Protein AF-A0A942MM37-F1 (afdb_monomer_lite)

Secondary structure (DSSP, 8-state):
--HHHHHHHHHHHHHHHHHHHHHHHHHHHHHHHHHHH---HHHHHHHHHHHHHHHHHHHHHHHHHHHHH-HHHHHHHHHHHHHHHHHHHTT---HHHHHHHIIIIIHHHHHHHHHHHHHHHHHHSTTT-HHHHHHHTT--

Foldseek 3Di:
DCVVVVVVLVVLVVLLVVLVVVLCVLVVVLVVCCVPVVDDNVLSCLLVVLQVVLLVVLLVVLLVVCVPVHLPVLQVVLVVLLVVLVVVLVVDSDSVVNSNSCNNSSSNSSSSSVSSSVVSCCVVVVPDPPPVVVVVVVVD

Radius of gyration: 16.65 Å; chains: 1; bounding box: 43×28×49 Å

Structure (mmCIF, N/CA/C/O backbone):
data_AF-A0A942MM37-F1
#
_entry.id   AF-A0A942MM37-F1
#
loop_
_atom_site.group_PDB
_atom_site.id
_atom_site.type_symbol
_atom_site.label_atom_id
_atom_site.label_alt_id
_atom_site.label_comp_id
_atom_site.label_asym_id
_atom_site.label_entity_id
_atom_site.label_seq_id
_atom_site.pdbx_PDB_ins_code
_atom_site.Cartn_x
_atom_site.Cartn_y
_atom_site.Cartn_z
_atom_site.occupancy
_atom_site.B_iso_or_equiv
_atom_site.auth_seq_id
_atom_site.auth_comp_id
_atom_site.auth_asym_id
_atom_site.auth_atom_id
_atom_site.pdbx_PDB_model_num
ATOM 1 N N . MET A 1 1 ? 11.747 17.830 -28.457 1.00 43.03 1 MET A N 1
ATOM 2 C CA . MET A 1 1 ? 10.577 17.281 -27.723 1.00 43.03 1 MET A CA 1
ATOM 3 C C . MET A 1 1 ? 10.957 16.608 -26.382 1.00 43.03 1 MET A C 1
ATOM 5 O O . MET A 1 1 ? 10.468 15.528 -26.085 1.00 43.03 1 MET A O 1
ATOM 9 N N . LYS A 1 2 ? 11.785 17.234 -25.520 1.00 45.62 2 LYS A N 1
ATOM 10 C CA . LYS A 1 2 ? 12.167 16.680 -24.194 1.00 45.62 2 LYS A CA 1
ATOM 11 C C . LYS A 1 2 ? 11.216 17.084 -23.042 1.00 45.62 2 LYS A C 1
ATOM 13 O O . LYS A 1 2 ? 11.213 16.430 -22.005 1.00 45.62 2 LYS A O 1
ATOM 18 N N . LEU A 1 3 ? 10.354 18.096 -23.238 1.00 48.22 3 LEU A N 1
ATOM 19 C CA . LEU A 1 3 ? 9.413 18.583 -22.210 1.00 48.22 3 LEU A CA 1
ATOM 20 C C . LEU A 1 3 ? 8.325 17.563 -21.812 1.00 48.22 3 LEU A C 1
ATOM 22 O O . LEU A 1 3 ? 7.960 17.490 -20.643 1.00 48.22 3 LEU A O 1
ATOM 26 N N . TYR A 1 4 ? 7.841 16.733 -22.745 1.00 55.25 4 TYR A N 1
ATOM 27 C CA . TYR A 1 4 ? 6.775 15.758 -22.457 1.00 55.25 4 TYR A CA 1
ATOM 28 C C . TYR A 1 4 ? 7.238 14.612 -21.538 1.00 55.25 4 TYR A C 1
ATOM 30 O O . TYR A 1 4 ? 6.441 14.053 -20.790 1.00 55.25 4 TYR A O 1
ATOM 38 N N . GLN A 1 5 ? 8.527 14.250 -21.563 1.00 59.38 5 GLN A N 1
ATOM 39 C CA . GLN A 1 5 ? 9.072 13.234 -20.653 1.00 59.38 5 GLN A CA 1
ATOM 40 C C . GLN A 1 5 ? 9.264 13.777 -19.235 1.00 59.38 5 GLN A C 1
ATOM 42 O O . GLN A 1 5 ? 8.978 13.046 -18.2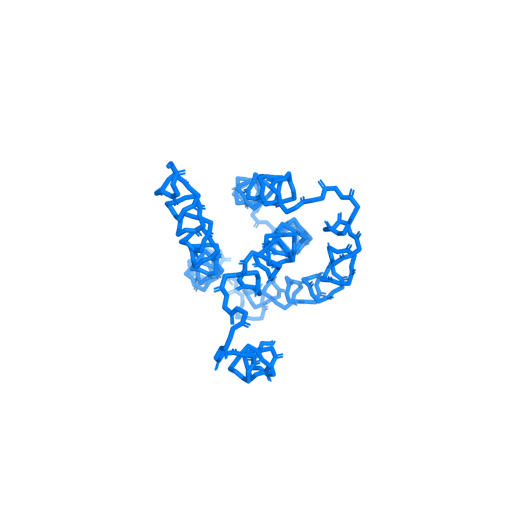94 1.00 59.38 5 GLN A O 1
ATOM 47 N N . GLY A 1 6 ? 9.664 15.046 -19.081 1.00 61.81 6 GLY A N 1
ATOM 48 C CA . GLY A 1 6 ? 9.788 15.691 -17.770 1.00 61.81 6 GLY A CA 1
ATOM 49 C C . GLY A 1 6 ? 8.456 15.728 -17.024 1.00 61.81 6 GLY A C 1
ATOM 50 O O . GLY A 1 6 ? 8.358 15.188 -15.931 1.00 61.81 6 GLY A O 1
ATOM 51 N N . TRP A 1 7 ? 7.399 16.236 -17.666 1.00 65.81 7 TRP A N 1
ATOM 52 C CA . TRP A 1 7 ? 6.059 16.322 -17.065 1.00 65.81 7 TRP A CA 1
ATOM 53 C C . TRP A 1 7 ? 5.488 14.961 -16.641 1.00 65.81 7 TRP A C 1
ATOM 55 O O . TRP A 1 7 ? 4.860 14.841 -15.592 1.00 65.81 7 TRP A O 1
ATOM 65 N N . LYS A 1 8 ? 5.748 13.908 -17.428 1.00 61.41 8 LYS A N 1
ATOM 66 C CA . LYS A 1 8 ? 5.349 12.536 -17.080 1.00 61.41 8 LYS A CA 1
ATOM 67 C C . LYS A 1 8 ? 6.068 12.006 -15.836 1.00 61.41 8 LYS A C 1
ATOM 69 O O . LYS A 1 8 ? 5.464 11.258 -15.074 1.00 61.41 8 LYS A O 1
ATOM 74 N N . VAL A 1 9 ? 7.327 12.387 -15.622 1.00 65.69 9 VAL A N 1
ATOM 75 C CA . VAL A 1 9 ? 8.099 11.993 -14.433 1.00 65.69 9 VAL A CA 1
ATOM 76 C C . VAL A 1 9 ? 7.642 12.779 -13.205 1.00 65.69 9 VAL A C 1
ATOM 78 O O . VAL A 1 9 ? 7.457 12.183 -12.148 1.00 65.69 9 VAL A O 1
ATOM 81 N N . THR A 1 10 ? 7.370 14.080 -13.343 1.00 70.75 10 THR A N 1
ATOM 82 C CA . THR A 1 10 ? 6.842 14.897 -12.239 1.00 70.75 10 THR A CA 1
ATOM 83 C C . THR A 1 10 ? 5.469 14.406 -11.782 1.00 70.75 10 THR A C 1
ATOM 85 O O . THR A 1 10 ? 5.236 14.274 -10.584 1.00 70.75 10 THR A O 1
ATOM 88 N N . LEU A 1 11 ? 4.584 14.049 -12.723 1.00 68.31 11 LEU A N 1
ATOM 89 C CA . LEU A 1 11 ? 3.288 13.431 -12.420 1.00 68.31 11 LEU A CA 1
ATOM 90 C C . LEU A 1 11 ? 3.435 12.087 -11.701 1.00 68.31 11 LEU A C 1
ATOM 92 O O . LEU A 1 11 ? 2.701 11.824 -10.752 1.00 68.31 11 LEU A O 1
ATOM 96 N N . ALA A 1 12 ? 4.395 11.252 -12.113 1.00 68.00 12 ALA A N 1
ATOM 97 C CA . ALA A 1 12 ? 4.671 9.993 -11.427 1.00 68.00 12 ALA A CA 1
ATOM 98 C C . ALA A 1 12 ? 5.128 10.239 -9.977 1.00 68.00 12 ALA A C 1
ATOM 100 O O . ALA A 1 12 ? 4.557 9.662 -9.054 1.00 68.00 12 ALA A O 1
ATOM 101 N N . GLY A 1 13 ? 6.083 11.155 -9.768 1.00 68.56 13 GLY A N 1
ATOM 102 C CA . GLY A 1 13 ? 6.570 11.557 -8.441 1.00 68.56 13 GLY A CA 1
ATOM 103 C C . GLY A 1 13 ? 5.482 12.135 -7.532 1.00 68.56 13 GLY A C 1
ATOM 104 O O . GLY A 1 13 ? 5.423 11.817 -6.342 1.00 68.56 13 GLY A O 1
ATOM 105 N N . MET A 1 14 ? 4.586 12.944 -8.099 1.00 72.50 14 MET A N 1
ATOM 106 C CA . MET A 1 14 ? 3.429 13.493 -7.392 1.00 72.50 14 MET A CA 1
ATOM 107 C C . MET A 1 14 ? 2.444 12.388 -6.986 1.00 72.50 14 MET A C 1
ATOM 109 O O . MET A 1 14 ? 1.973 12.381 -5.851 1.00 72.50 14 MET A O 1
ATOM 113 N N . GLY A 1 15 ? 2.192 11.413 -7.866 1.00 73.50 15 GLY A N 1
ATOM 114 C CA . GLY A 1 15 ? 1.337 10.261 -7.569 1.00 73.50 15 GLY A CA 1
ATOM 115 C C . GLY A 1 15 ? 1.860 9.401 -6.416 1.00 73.50 15 GLY A C 1
ATOM 116 O O . GLY A 1 15 ? 1.083 8.981 -5.564 1.00 73.50 15 GLY A O 1
ATOM 117 N N . ILE A 1 16 ? 3.177 9.195 -6.333 1.00 72.50 16 ILE A N 1
ATOM 118 C CA . ILE A 1 16 ? 3.796 8.433 -5.235 1.00 72.50 16 ILE A CA 1
ATOM 119 C C . ILE A 1 16 ? 3.646 9.174 -3.906 1.00 72.50 16 ILE A C 1
ATOM 121 O O . ILE A 1 16 ? 3.195 8.582 -2.931 1.00 72.50 16 ILE A O 1
ATOM 125 N N . ASN A 1 17 ? 3.953 10.476 -3.868 1.00 75.81 17 ASN A N 1
ATOM 126 C CA . ASN A 1 17 ? 3.761 11.282 -2.656 1.00 75.81 17 ASN A CA 1
ATOM 127 C C . ASN A 1 17 ? 2.297 11.290 -2.201 1.00 75.81 17 ASN A C 1
ATOM 129 O O . ASN A 1 17 ? 2.015 11.232 -1.006 1.00 75.81 17 ASN A O 1
ATOM 133 N N . PHE A 1 18 ? 1.361 11.304 -3.148 1.00 78.12 18 PHE A N 1
ATOM 134 C CA . PHE A 1 18 ? -0.060 11.234 -2.842 1.00 78.12 18 PHE A CA 1
ATOM 135 C C . PHE A 1 18 ? -0.467 9.884 -2.229 1.00 78.12 18 PHE A C 1
ATOM 137 O O . PHE A 1 18 ? -1.195 9.855 -1.241 1.00 78.12 18 PHE A O 1
ATOM 144 N N . LEU A 1 19 ? 0.049 8.770 -2.757 1.00 77.50 19 LEU A N 1
ATOM 145 C CA . LEU A 1 19 ? -0.183 7.429 -2.209 1.00 77.50 19 LEU A CA 1
ATOM 146 C C . LEU A 1 19 ? 0.387 7.273 -0.793 1.00 77.50 19 LEU A C 1
ATOM 148 O O . LEU A 1 19 ? -0.264 6.684 0.067 1.00 77.50 19 LEU A O 1
ATOM 152 N N . VAL A 1 20 ? 1.560 7.854 -0.523 1.00 75.31 20 VAL A N 1
ATOM 153 C CA . VAL A 1 20 ? 2.101 7.942 0.843 1.00 75.31 20 VAL A CA 1
ATOM 154 C C . VAL A 1 20 ? 1.165 8.747 1.738 1.00 75.31 20 VAL A C 1
ATOM 156 O O . VAL A 1 20 ? 0.849 8.304 2.839 1.00 75.31 20 VAL A O 1
ATOM 159 N N . GLY A 1 21 ? 0.641 9.873 1.254 1.00 77.19 21 GLY A N 1
ATOM 160 C CA . GLY A 1 21 ? -0.364 10.656 1.973 1.00 77.19 21 GLY A CA 1
ATOM 161 C C . GLY A 1 21 ? -1.633 9.863 2.318 1.00 77.19 21 GLY A C 1
ATOM 162 O O . GLY A 1 21 ? -2.156 10.013 3.420 1.00 77.19 21 GLY A O 1
ATOM 163 N N . MET A 1 22 ? -2.094 8.963 1.440 1.00 77.56 22 MET A N 1
ATOM 164 C CA . MET A 1 22 ? -3.270 8.118 1.708 1.00 77.56 22 MET A CA 1
ATOM 165 C C . MET A 1 22 ? -3.074 7.152 2.884 1.00 77.56 22 MET A C 1
ATOM 167 O O . MET A 1 22 ? -4.043 6.814 3.563 1.00 77.56 22 MET A O 1
ATOM 171 N N . SER A 1 23 ? -1.840 6.721 3.166 1.00 78.75 23 SER A N 1
ATOM 172 C CA . SER A 1 23 ? -1.567 5.879 4.341 1.00 78.75 23 SER A CA 1
ATOM 173 C C . SER A 1 23 ? -1.898 6.597 5.659 1.00 78.75 23 SER A C 1
ATOM 175 O O . SER A 1 23 ? -2.346 5.965 6.614 1.00 78.75 23 SER A O 1
ATOM 177 N N . TYR A 1 24 ? -1.791 7.933 5.691 1.00 80.88 24 TYR A N 1
ATOM 178 C CA . TYR A 1 24 ? -2.120 8.742 6.866 1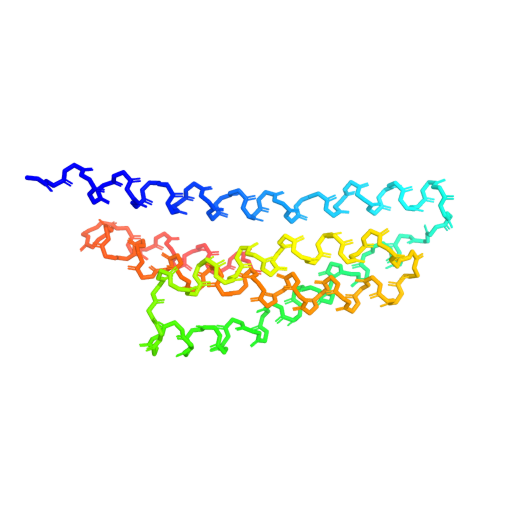.00 80.88 24 TYR A CA 1
ATOM 179 C C . TYR A 1 24 ? -3.626 8.784 7.153 1.00 80.88 24 TYR A C 1
ATOM 181 O O . TYR A 1 24 ? -4.039 8.958 8.300 1.00 80.88 24 TYR A O 1
ATOM 189 N N . THR A 1 25 ? -4.466 8.576 6.134 1.00 81.75 25 THR A N 1
ATOM 190 C CA . THR A 1 25 ? -5.924 8.540 6.293 1.00 81.75 25 THR A CA 1
ATOM 191 C C . THR A 1 25 ? -6.358 7.424 7.249 1.00 81.75 25 THR A C 1
ATOM 193 O O . THR A 1 25 ? -7.329 7.602 7.985 1.00 81.75 25 THR A O 1
ATOM 196 N N . TRP A 1 26 ? -5.598 6.322 7.342 1.00 77.75 26 TRP A N 1
ATOM 197 C CA . TRP A 1 26 ? -5.861 5.257 8.314 1.00 77.75 26 TRP A CA 1
ATOM 198 C C . TRP A 1 26 ? -5.857 5.764 9.764 1.00 77.75 26 TRP A C 1
ATOM 200 O O . TRP A 1 26 ? -6.718 5.383 10.552 1.00 77.75 26 TRP A O 1
ATOM 210 N N . SER A 1 27 ? -4.966 6.697 10.110 1.00 76.19 27 SER A N 1
ATOM 211 C CA . SER A 1 27 ? -4.920 7.305 11.449 1.00 76.19 27 SER A CA 1
ATOM 212 C C . SER A 1 27 ? -6.207 8.059 11.805 1.00 76.19 27 SER A C 1
ATOM 214 O O . SER A 1 27 ? -6.578 8.137 12.977 1.00 76.19 27 SER A O 1
ATOM 216 N N . ILE A 1 28 ? -6.908 8.604 10.805 1.00 81.75 28 ILE A N 1
ATOM 217 C CA . ILE A 1 28 ? -8.202 9.277 10.983 1.00 81.75 28 ILE A CA 1
ATOM 218 C C . ILE A 1 28 ? -9.316 8.232 11.105 1.00 81.75 28 ILE A C 1
ATOM 220 O O . ILE A 1 28 ? -10.148 8.331 12.009 1.00 81.75 28 ILE A O 1
ATOM 224 N N . PHE A 1 29 ? -9.299 7.199 10.255 1.00 78.19 29 PHE A N 1
ATOM 225 C CA . PHE A 1 29 ? -10.264 6.102 10.328 1.00 78.19 29 PHE A CA 1
ATOM 226 C C . PHE A 1 29 ? -10.190 5.357 11.658 1.00 78.19 29 PHE A C 1
ATOM 228 O O . PHE A 1 29 ? -11.228 5.157 12.277 1.00 78.19 29 PHE A O 1
ATOM 235 N N . GLY A 1 30 ? -8.996 5.037 12.160 1.00 73.50 30 GLY A N 1
ATOM 236 C CA . GLY A 1 30 ? -8.819 4.380 13.456 1.00 73.50 30 GLY A CA 1
ATOM 237 C C . GLY A 1 30 ? -9.443 5.166 14.614 1.00 73.50 30 GLY A C 1
ATOM 238 O O . GLY A 1 30 ? -10.105 4.582 15.471 1.00 73.50 30 GLY A O 1
ATOM 239 N N . ARG A 1 31 ? -9.322 6.504 14.606 1.00 74.06 31 ARG A N 1
ATOM 240 C CA . ARG A 1 31 ? -10.003 7.370 15.587 1.00 74.06 31 ARG A CA 1
ATOM 241 C C . ARG A 1 31 ? -11.523 7.357 15.401 1.00 74.06 31 ARG A C 1
ATOM 243 O O . ARG A 1 31 ? -12.250 7.211 16.381 1.00 74.06 31 ARG A O 1
ATOM 250 N N . GLY A 1 32 ? -12.013 7.463 14.165 1.00 77.50 32 GLY A N 1
ATOM 251 C CA . GLY A 1 32 ? -13.450 7.416 13.864 1.00 77.50 32 GLY A CA 1
ATOM 252 C C . GLY A 1 32 ? -14.107 6.089 14.266 1.00 77.50 32 GLY A C 1
ATOM 253 O O . GLY A 1 32 ? -15.152 6.091 14.914 1.00 77.50 32 GLY A O 1
ATOM 254 N N . LEU A 1 33 ? -13.453 4.966 13.965 1.00 74.06 33 LEU A N 1
ATOM 255 C CA . LEU A 1 33 ? -13.877 3.610 14.329 1.00 74.06 33 LEU A CA 1
ATOM 256 C C . LEU A 1 33 ? -13.876 3.399 15.848 1.00 74.06 33 LEU A C 1
ATOM 258 O O . LEU A 1 33 ? -14.826 2.835 16.381 1.00 74.06 33 LEU A O 1
ATOM 262 N N . SER A 1 34 ? -12.883 3.923 16.572 1.00 68.81 34 SER A N 1
ATOM 263 C CA . SER A 1 34 ? -12.885 3.874 18.042 1.00 68.81 34 SER A CA 1
ATOM 264 C C . SER A 1 34 ? -14.060 4.655 18.649 1.00 68.81 34 SER A C 1
ATOM 266 O O . SER A 1 34 ? -14.677 4.200 19.608 1.00 68.81 34 SER A O 1
ATOM 268 N N . THR A 1 35 ? -14.437 5.789 18.045 1.00 69.19 35 THR A N 1
ATOM 269 C CA . THR A 1 35 ? -15.508 6.656 18.569 1.00 69.19 35 THR A CA 1
ATOM 270 C C . THR A 1 35 ? -16.914 6.135 18.245 1.00 69.19 35 THR A C 1
ATOM 272 O O . THR A 1 35 ? -17.812 6.269 19.070 1.00 69.19 35 THR A O 1
ATOM 275 N N . GLN A 1 36 ? -17.127 5.552 17.057 1.00 71.81 36 GLN A N 1
ATOM 276 C CA . GLN A 1 36 ? -18.451 5.075 16.622 1.00 71.81 36 GLN A CA 1
ATOM 277 C C . GLN A 1 36 ? -18.708 3.588 16.883 1.00 71.81 36 GLN A C 1
ATOM 279 O O . GLN A 1 36 ? -19.843 3.213 17.156 1.00 71.81 36 GLN A O 1
ATOM 284 N N . PHE A 1 37 ? -17.675 2.745 16.813 1.00 68.38 37 PHE A N 1
ATOM 285 C CA . PHE A 1 37 ? -17.784 1.296 17.015 1.00 68.38 37 PHE A CA 1
ATOM 286 C C . PHE A 1 37 ? -17.215 0.827 18.361 1.00 68.38 37 PHE A C 1
ATOM 288 O O . PHE A 1 37 ? -17.255 -0.366 18.652 1.00 68.38 37 PHE A O 1
ATOM 295 N N . GLY A 1 38 ? -16.683 1.735 19.188 1.00 68.62 38 GLY A N 1
ATOM 296 C CA . GLY A 1 38 ? -16.119 1.395 20.498 1.00 68.62 38 GLY A CA 1
ATOM 297 C C . GLY A 1 38 ? -14.848 0.544 20.425 1.00 68.62 38 GLY A C 1
ATOM 298 O O . GLY A 1 38 ? -14.490 -0.094 21.413 1.00 68.62 38 GLY A O 1
ATOM 299 N N . TRP A 1 39 ? -14.178 0.501 19.268 1.00 72.19 39 TRP A N 1
ATOM 300 C CA . TRP A 1 39 ? -12.962 -0.291 19.087 1.00 72.19 39 TRP A CA 1
ATOM 301 C C . TRP A 1 39 ? -11.851 0.165 20.026 1.00 72.19 39 TRP A C 1
ATOM 303 O O . TRP A 1 39 ? -11.606 1.364 20.217 1.00 72.19 39 TRP A O 1
ATOM 313 N N . THR A 1 40 ? -11.135 -0.814 20.567 1.00 75.00 40 THR A N 1
ATOM 314 C CA . THR A 1 40 ? -9.950 -0.573 21.386 1.00 75.00 40 THR A CA 1
ATOM 315 C C . THR A 1 40 ? -8.800 -0.033 20.531 1.00 75.00 40 THR A C 1
ATOM 317 O O . THR A 1 40 ? -8.701 -0.304 19.333 1.00 75.00 40 THR A O 1
ATOM 320 N N . GLN A 1 41 ? -7.878 0.724 21.138 1.00 69.31 41 GLN A N 1
ATOM 321 C CA . GLN A 1 41 ? -6.704 1.251 20.419 1.00 69.31 41 GLN A CA 1
ATOM 322 C C . GLN A 1 41 ? -5.862 0.141 19.764 1.00 69.31 41 GLN A C 1
ATOM 324 O O . GLN A 1 41 ? -5.261 0.367 18.716 1.00 69.31 41 GLN A O 1
ATOM 329 N N . ALA A 1 42 ? -5.858 -1.063 20.345 1.00 73.00 42 ALA A N 1
ATOM 330 C CA . ALA A 1 42 ? -5.197 -2.230 19.770 1.00 73.00 42 ALA A CA 1
ATOM 331 C C . ALA A 1 42 ? -5.846 -2.664 18.443 1.00 73.00 42 ALA A C 1
ATOM 333 O O . ALA A 1 42 ? -5.141 -2.904 17.466 1.00 73.00 42 ALA A O 1
ATOM 334 N N . GLU A 1 43 ? -7.178 -2.691 18.368 1.00 71.94 43 GLU A N 1
ATOM 335 C CA . GLU A 1 43 ? -7.915 -3.066 17.153 1.00 71.94 43 GLU A CA 1
ATOM 336 C C . GLU A 1 43 ? -7.767 -2.035 16.031 1.00 71.94 43 GLU A C 1
ATOM 338 O O . GLU A 1 43 ? -7.706 -2.405 14.863 1.00 71.94 43 GLU A O 1
ATOM 343 N N . ALA A 1 44 ? -7.636 -0.751 16.369 1.00 74.62 44 ALA A N 1
ATOM 344 C CA . ALA A 1 44 ? -7.362 0.302 15.391 1.00 74.62 44 ALA A CA 1
ATOM 345 C C . ALA A 1 44 ? -5.918 0.262 14.843 1.00 74.62 44 ALA A C 1
ATOM 347 O O . ALA A 1 44 ? -5.672 0.686 13.709 1.00 74.62 44 ALA A O 1
ATOM 348 N N . ALA A 1 45 ? -4.964 -0.248 15.632 1.00 78.00 45 ALA A N 1
ATOM 349 C CA . ALA A 1 45 ? -3.559 -0.380 15.244 1.00 78.00 45 ALA A CA 1
ATOM 350 C C . ALA A 1 45 ? -3.273 -1.654 14.428 1.00 78.00 45 ALA A C 1
ATOM 352 O O . ALA A 1 45 ? -2.395 -1.634 13.564 1.00 78.00 45 ALA A O 1
ATOM 353 N N . LEU A 1 46 ? -4.034 -2.735 14.648 1.00 81.31 46 LEU A N 1
ATOM 354 C CA . LEU A 1 46 ? -3.869 -4.019 13.951 1.00 81.31 46 LEU A CA 1
ATOM 355 C C . LEU A 1 46 ? -3.785 -3.887 12.414 1.00 81.31 46 LEU A C 1
ATOM 357 O O . LEU A 1 46 ? -2.840 -4.427 11.835 1.00 81.31 46 LEU A O 1
ATOM 361 N N . PRO A 1 47 ? -4.683 -3.153 11.726 1.00 81.81 47 PRO A N 1
ATOM 362 C CA . PRO A 1 47 ? -4.645 -3.029 10.268 1.00 81.81 47 PRO A CA 1
ATOM 363 C C . PRO A 1 47 ? -3.374 -2.351 9.766 1.00 81.81 47 PRO A C 1
ATOM 365 O O . PRO A 1 47 ? -2.842 -2.744 8.731 1.00 81.81 47 PRO A O 1
ATOM 368 N N . TYR A 1 48 ? -2.853 -1.381 10.522 1.00 80.38 48 TYR A N 1
ATOM 369 C CA . TYR A 1 48 ? -1.617 -0.685 10.183 1.00 80.38 48 TYR A CA 1
ATOM 370 C C . TYR A 1 48 ? -0.397 -1.607 10.299 1.00 80.38 48 TYR A C 1
ATOM 372 O O . TYR A 1 48 ? 0.446 -1.639 9.404 1.00 80.38 48 TYR A O 1
ATOM 380 N N . THR A 1 49 ? -0.324 -2.417 11.357 1.00 83.25 49 THR A N 1
ATOM 381 C CA . THR A 1 49 ? 0.757 -3.398 11.532 1.00 83.25 49 THR A CA 1
ATOM 382 C C . THR A 1 49 ? 0.724 -4.477 10.451 1.00 83.25 49 THR A C 1
ATOM 384 O O . THR A 1 49 ? 1.764 -4.804 9.878 1.00 83.25 49 THR A O 1
ATOM 387 N N . VAL A 1 50 ? -0.464 -5.005 10.131 1.00 85.19 50 VAL A N 1
ATOM 388 C CA . VAL A 1 50 ? -0.631 -6.006 9.065 1.00 85.19 50 VAL A CA 1
ATOM 389 C C . VAL A 1 50 ? -0.260 -5.410 7.709 1.00 85.19 50 VAL A C 1
ATOM 391 O O . VAL A 1 50 ? 0.430 -6.066 6.932 1.00 85.19 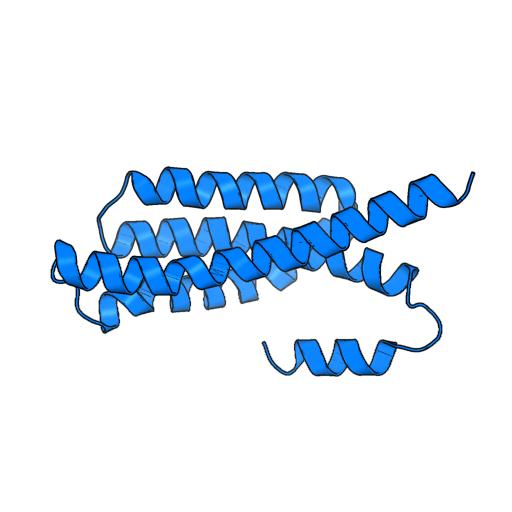50 VAL A O 1
ATOM 394 N N . TYR A 1 51 ? -0.648 -4.161 7.444 1.00 83.69 51 TYR A N 1
ATOM 395 C CA . TYR A 1 51 ? -0.238 -3.426 6.250 1.00 83.69 51 TYR A CA 1
ATOM 396 C C . TYR A 1 51 ? 1.281 -3.335 6.116 1.00 83.69 51 TYR A C 1
ATOM 398 O O . TYR A 1 51 ? 1.796 -3.729 5.074 1.00 83.69 51 TYR A O 1
ATOM 406 N N . ILE A 1 52 ? 2.004 -2.878 7.145 1.00 83.19 52 ILE A N 1
ATOM 407 C CA . ILE A 1 52 ? 3.470 -2.766 7.081 1.00 83.19 52 ILE A CA 1
ATOM 408 C C . ILE A 1 52 ? 4.099 -4.139 6.849 1.00 83.19 52 ILE A C 1
ATOM 410 O O . ILE A 1 52 ? 4.977 -4.286 6.003 1.00 83.19 52 ILE A O 1
ATOM 414 N N . PHE A 1 53 ? 3.624 -5.165 7.556 1.00 87.31 53 PHE A N 1
ATOM 415 C CA . PHE A 1 53 ? 4.137 -6.521 7.399 1.00 87.31 53 PHE A CA 1
ATOM 416 C C . PHE A 1 53 ? 3.939 -7.048 5.969 1.00 87.31 53 PHE A C 1
ATOM 418 O O . PHE A 1 53 ? 4.874 -7.561 5.351 1.00 87.31 53 PHE A O 1
ATOM 425 N N . CYS A 1 54 ? 2.739 -6.879 5.408 1.00 85.69 54 CYS A N 1
ATOM 426 C CA . CYS A 1 54 ? 2.439 -7.299 4.042 1.00 85.69 54 CYS A CA 1
ATOM 427 C C . CYS A 1 54 ? 3.187 -6.462 3.000 1.00 85.69 54 CYS A C 1
ATOM 429 O O . CYS A 1 54 ? 3.683 -7.011 2.018 1.00 85.69 54 CYS A O 1
ATOM 431 N N . TYR A 1 55 ? 3.311 -5.153 3.226 1.00 83.56 55 TYR A N 1
ATOM 432 C CA . TYR A 1 55 ? 4.089 -4.244 2.393 1.00 83.56 55 TYR A CA 1
ATOM 433 C C . TYR A 1 55 ? 5.552 -4.691 2.309 1.00 83.56 55 TYR A C 1
ATOM 435 O O . TYR A 1 55 ? 6.072 -4.837 1.206 1.00 83.56 55 TYR A O 1
ATOM 443 N N . SER A 1 56 ? 6.187 -5.010 3.441 1.00 84.94 56 SER A N 1
ATOM 444 C CA . SER A 1 56 ? 7.572 -5.497 3.484 1.00 84.94 56 SER A CA 1
ATOM 445 C C . SER A 1 56 ? 7.765 -6.799 2.704 1.00 84.94 56 SER A C 1
ATOM 447 O O . SER A 1 56 ? 8.716 -6.924 1.932 1.00 84.94 56 SER A O 1
ATOM 449 N N . LEU A 1 57 ? 6.840 -7.757 2.840 1.00 85.75 57 LEU A N 1
ATOM 450 C CA . LEU A 1 57 ? 6.883 -9.005 2.068 1.00 85.75 57 LEU A CA 1
ATOM 451 C C . LEU A 1 57 ? 6.683 -8.756 0.569 1.00 85.75 57 LEU A C 1
ATOM 453 O O . LEU A 1 57 ? 7.407 -9.307 -0.266 1.00 85.75 57 LEU A O 1
ATOM 457 N N . MET A 1 58 ? 5.721 -7.902 0.219 1.00 84.25 58 MET A N 1
ATOM 458 C CA . MET A 1 58 ? 5.423 -7.594 -1.175 1.00 84.25 58 MET A CA 1
ATOM 459 C C . MET A 1 58 ? 6.469 -6.711 -1.829 1.00 84.25 58 MET A C 1
ATOM 461 O O . MET A 1 58 ? 6.584 -6.763 -3.047 1.00 84.25 58 MET A O 1
ATOM 465 N N . MET A 1 59 ? 7.283 -5.968 -1.080 1.00 80.19 59 MET A N 1
ATOM 466 C CA . MET A 1 59 ? 8.340 -5.141 -1.658 1.00 80.19 59 MET A CA 1
ATOM 467 C C . MET A 1 59 ? 9.373 -5.988 -2.423 1.00 80.19 59 MET A C 1
ATOM 469 O O . MET A 1 59 ? 9.803 -5.613 -3.515 1.00 80.19 59 MET A O 1
ATOM 473 N N . ILE A 1 60 ? 9.688 -7.187 -1.916 1.00 80.50 60 ILE A N 1
ATOM 474 C CA . ILE A 1 60 ? 10.589 -8.147 -2.575 1.00 80.50 60 ILE A CA 1
ATOM 475 C C . ILE A 1 60 ? 9.989 -8.632 -3.904 1.00 80.50 60 ILE A C 1
ATOM 477 O O . ILE A 1 60 ? 10.670 -8.678 -4.933 1.00 80.50 60 ILE A O 1
ATOM 481 N N . VAL A 1 61 ? 8.699 -8.982 -3.895 1.00 79.75 61 VAL A N 1
ATOM 482 C CA . VAL A 1 61 ? 7.978 -9.480 -5.079 1.00 79.75 61 VAL A CA 1
ATOM 483 C C . VAL A 1 61 ? 7.779 -8.363 -6.103 1.00 79.75 61 VAL A C 1
ATOM 485 O O . VAL A 1 61 ? 8.014 -8.562 -7.295 1.00 79.75 61 VAL A O 1
ATOM 488 N N . ALA A 1 62 ? 7.408 -7.172 -5.637 1.00 76.19 62 ALA A N 1
ATOM 489 C CA . ALA A 1 62 ? 7.190 -5.990 -6.452 1.00 76.19 62 ALA A CA 1
ATOM 490 C C . ALA A 1 62 ? 8.470 -5.576 -7.184 1.00 76.19 62 ALA A C 1
ATOM 492 O O . ALA A 1 62 ? 8.399 -5.282 -8.373 1.00 76.19 62 ALA A O 1
ATOM 493 N N . GLY A 1 63 ? 9.641 -5.653 -6.538 1.00 68.56 63 GLY A N 1
ATOM 494 C CA . GLY A 1 63 ? 10.931 -5.409 -7.192 1.00 68.56 63 GLY A CA 1
ATOM 495 C C . GLY A 1 63 ? 11.208 -6.363 -8.361 1.00 68.56 63 GLY A C 1
ATOM 496 O O . GLY A 1 63 ? 11.652 -5.939 -9.422 1.00 68.56 63 GLY A O 1
ATOM 497 N N . ARG A 1 64 ? 10.856 -7.649 -8.233 1.00 73.12 64 ARG A N 1
ATOM 498 C CA . ARG A 1 64 ? 10.991 -8.621 -9.337 1.00 73.12 64 ARG A CA 1
ATOM 499 C C . ARG A 1 64 ? 9.963 -8.399 -10.447 1.00 73.12 64 ARG A C 1
ATOM 501 O O . ARG A 1 64 ? 10.270 -8.596 -11.623 1.00 73.12 64 ARG A O 1
ATOM 508 N N . LEU A 1 65 ? 8.738 -8.022 -10.083 1.00 70.31 65 LEU A N 1
ATOM 509 C CA . LEU A 1 65 ? 7.652 -7.757 -11.028 1.00 70.31 65 LEU A CA 1
ATOM 510 C C . LEU A 1 65 ? 7.932 -6.499 -11.864 1.00 70.31 65 LEU A C 1
ATOM 512 O O . LEU A 1 65 ? 7.700 -6.476 -13.074 1.00 70.31 65 LEU A O 1
ATOM 516 N N . GLN A 1 66 ? 8.500 -5.487 -11.214 1.00 68.19 66 GLN A N 1
ATOM 517 C CA . GLN A 1 66 ? 8.972 -4.236 -11.787 1.00 68.19 66 GLN A CA 1
ATOM 518 C C . GLN A 1 66 ? 9.973 -4.455 -12.930 1.00 68.19 66 GLN A C 1
ATOM 520 O O . GLN A 1 66 ? 9.816 -3.860 -13.999 1.00 68.19 66 GLN A O 1
ATOM 525 N N . ASP A 1 67 ? 10.958 -5.333 -12.726 1.00 67.12 67 ASP A N 1
ATOM 526 C CA . ASP A 1 67 ? 11.998 -5.626 -13.719 1.00 67.12 67 ASP A CA 1
ATOM 527 C C . ASP A 1 67 ? 11.455 -6.353 -14.959 1.00 67.12 67 ASP A C 1
ATOM 529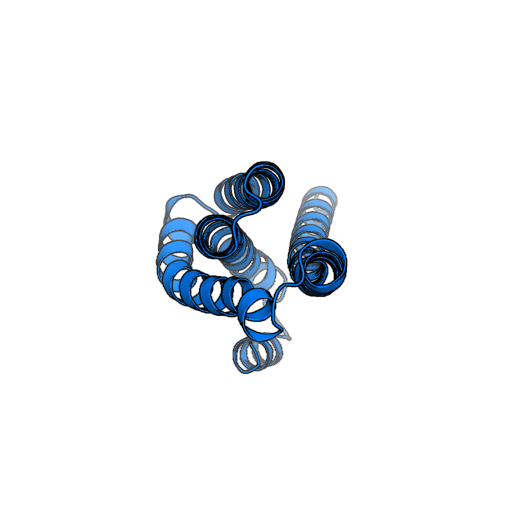 O O . ASP A 1 67 ? 11.994 -6.193 -16.053 1.00 67.12 67 ASP A O 1
ATOM 533 N N . LYS A 1 68 ? 10.368 -7.129 -14.818 1.00 70.06 68 LYS A N 1
ATOM 534 C CA . LYS A 1 68 ? 9.771 -7.896 -15.926 1.00 70.06 68 LYS A CA 1
ATOM 535 C C . LYS A 1 68 ? 8.715 -7.131 -16.727 1.00 70.06 68 LYS A C 1
ATOM 537 O O . LYS A 1 68 ? 8.666 -7.278 -17.943 1.00 70.06 68 LYS A O 1
ATOM 542 N N . ILE A 1 69 ? 7.841 -6.375 -16.060 1.00 66.88 69 ILE A N 1
ATOM 543 C CA . ILE A 1 69 ? 6.626 -5.790 -16.672 1.00 66.88 69 ILE A CA 1
ATOM 544 C C . ILE A 1 69 ? 6.798 -4.283 -16.946 1.00 66.88 69 ILE A C 1
ATOM 546 O O . ILE A 1 69 ? 6.078 -3.685 -17.748 1.00 66.88 69 ILE A O 1
ATOM 550 N N . GLY A 1 70 ? 7.820 -3.672 -16.346 1.00 63.28 70 GLY A N 1
ATOM 551 C CA . GLY A 1 70 ? 8.170 -2.275 -16.536 1.00 63.28 70 GLY A CA 1
ATOM 552 C C . GLY A 1 70 ? 7.355 -1.307 -15.660 1.00 63.28 70 GLY A C 1
ATOM 553 O O . GLY A 1 70 ? 6.197 -1.559 -15.322 1.00 63.28 70 GLY A O 1
ATOM 554 N N . PRO A 1 71 ? 7.931 -0.135 -15.326 1.00 67.31 71 PRO A N 1
ATOM 555 C CA . PRO A 1 71 ? 7.409 0.787 -14.309 1.00 67.31 71 PRO A CA 1
ATOM 556 C C . PRO A 1 71 ? 5.994 1.296 -14.559 1.00 67.31 71 PRO A C 1
ATOM 558 O O . PRO A 1 71 ? 5.252 1.569 -13.623 1.00 67.31 71 PRO A O 1
ATOM 561 N N . ARG A 1 72 ? 5.607 1.465 -15.822 1.00 67.25 72 ARG A N 1
ATOM 562 C CA . ARG A 1 72 ? 4.371 2.174 -16.161 1.00 67.25 72 ARG A CA 1
ATOM 563 C C . ARG A 1 72 ? 3.115 1.342 -15.884 1.00 67.25 72 ARG A C 1
ATOM 565 O O . ARG A 1 72 ? 2.106 1.894 -15.449 1.00 67.25 72 ARG A O 1
ATOM 572 N N . ILE A 1 73 ? 3.183 0.038 -16.145 1.00 72.00 73 ILE A N 1
ATOM 573 C CA . ILE A 1 73 ? 2.060 -0.890 -15.958 1.00 72.00 73 ILE A CA 1
ATOM 574 C C . ILE A 1 73 ? 1.918 -1.215 -14.470 1.00 72.00 73 ILE A C 1
ATOM 576 O O . ILE A 1 73 ? 0.820 -1.153 -13.930 1.00 72.00 73 ILE A O 1
ATOM 580 N N . THR A 1 74 ? 3.035 -1.447 -13.778 1.00 75.50 74 THR A N 1
ATOM 581 C CA . THR A 1 74 ? 3.041 -1.717 -12.334 1.00 75.50 74 THR A CA 1
ATOM 582 C C . THR A 1 74 ? 2.510 -0.530 -11.521 1.00 75.50 74 THR A C 1
ATOM 584 O O . THR A 1 74 ? 1.717 -0.733 -10.606 1.00 75.50 74 THR A O 1
ATOM 587 N N . ALA A 1 75 ? 2.852 0.711 -11.898 1.00 75.69 75 ALA A N 1
ATOM 588 C CA . ALA A 1 75 ? 2.341 1.920 -11.240 1.00 75.69 75 ALA A CA 1
ATOM 589 C C . ALA A 1 75 ? 0.819 2.088 -11.379 1.00 75.69 75 ALA A C 1
ATOM 591 O O . ALA A 1 75 ? 0.138 2.471 -10.432 1.00 75.69 75 ALA A O 1
ATOM 592 N N . THR A 1 76 ? 0.282 1.822 -12.574 1.00 79.56 76 THR A N 1
ATOM 593 C CA . THR A 1 76 ? -1.157 1.967 -12.851 1.00 79.56 76 THR A CA 1
ATOM 594 C C . THR A 1 76 ? -1.968 0.834 -12.235 1.00 79.56 76 THR A C 1
ATOM 596 O O . THR A 1 76 ? -3.017 1.088 -11.654 1.00 79.56 76 THR A O 1
ATOM 599 N N . ALA A 1 77 ? -1.466 -0.400 -12.282 1.00 82.25 77 ALA A N 1
ATOM 600 C CA . ALA A 1 77 ? -2.091 -1.522 -11.591 1.00 82.25 77 ALA A CA 1
ATOM 601 C C . ALA A 1 77 ? -2.088 -1.320 -10.066 1.00 82.25 77 ALA A C 1
ATOM 603 O O . ALA A 1 77 ? -3.117 -1.522 -9.426 1.00 82.25 77 ALA A O 1
ATOM 604 N N . GLY A 1 78 ? -0.968 -0.861 -9.494 1.00 82.62 78 GLY A N 1
ATOM 605 C CA . GLY A 1 78 ? -0.835 -0.612 -8.058 1.00 82.62 78 GLY A CA 1
ATOM 606 C C . GLY A 1 78 ? -1.785 0.470 -7.544 1.00 82.62 78 GLY A C 1
ATOM 607 O O . GLY A 1 78 ? -2.441 0.269 -6.523 1.00 82.62 78 GLY A O 1
ATOM 608 N N . SER A 1 79 ? -1.938 1.585 -8.266 1.00 82.06 79 SER A N 1
ATOM 609 C CA . SER A 1 79 ? -2.842 2.666 -7.853 1.00 82.06 79 SER A CA 1
ATOM 610 C C . SER A 1 79 ? -4.320 2.271 -7.932 1.00 82.06 79 SER A C 1
ATOM 612 O O . SER A 1 79 ? -5.092 2.632 -7.043 1.00 82.06 79 SER A O 1
ATOM 614 N N . ILE A 1 80 ? -4.710 1.473 -8.932 1.00 87.19 80 ILE A N 1
ATOM 615 C CA . ILE A 1 80 ? -6.061 0.894 -9.015 1.00 87.19 80 ILE A CA 1
ATOM 616 C C . ILE A 1 80 ? -6.309 -0.049 -7.833 1.00 87.19 80 ILE A C 1
ATOM 618 O O . ILE A 1 80 ? -7.377 0.002 -7.227 1.00 87.19 80 ILE A O 1
ATOM 622 N N . LEU A 1 81 ? -5.319 -0.867 -7.466 1.00 86.62 81 LEU A N 1
ATOM 623 C CA . LEU A 1 81 ? -5.417 -1.800 -6.341 1.00 86.62 81 LEU A CA 1
ATOM 624 C C . LEU A 1 81 ? -5.569 -1.068 -5.001 1.00 86.62 81 LEU A C 1
ATOM 626 O O . LEU A 1 81 ? -6.397 -1.448 -4.175 1.00 86.62 81 LEU A O 1
ATOM 630 N N . VAL A 1 82 ? -4.829 0.030 -4.820 1.00 85.88 82 VAL A N 1
ATOM 631 C CA . VAL A 1 82 ? -4.960 0.920 -3.659 1.00 85.88 82 VAL A CA 1
ATOM 632 C C . VAL A 1 82 ? -6.353 1.552 -3.612 1.00 85.88 82 VAL A C 1
ATOM 634 O O . VAL A 1 82 ? -7.010 1.495 -2.574 1.00 85.88 82 VAL A O 1
ATOM 637 N N . GLY A 1 83 ? -6.860 2.079 -4.729 1.00 85.69 83 GLY A N 1
ATOM 638 C CA . GLY A 1 83 ? -8.225 2.610 -4.803 1.00 85.69 83 GLY A CA 1
ATOM 639 C C . GLY A 1 83 ? -9.282 1.556 -4.459 1.00 85.69 83 GLY A C 1
ATOM 640 O O . GLY A 1 83 ? -10.170 1.800 -3.642 1.00 85.69 83 GLY A O 1
ATOM 641 N N . ALA A 1 84 ? -9.139 0.350 -5.013 1.00 88.25 84 ALA A N 1
ATOM 642 C CA . ALA A 1 84 ? -10.020 -0.776 -4.726 1.00 88.25 84 ALA A CA 1
ATOM 643 C C . ALA A 1 84 ? -9.978 -1.180 -3.246 1.00 88.25 84 ALA A C 1
ATOM 645 O O . ALA A 1 84 ? -11.026 -1.457 -2.669 1.00 88.25 84 ALA A O 1
ATOM 646 N N . SER A 1 85 ? -8.808 -1.154 -2.600 1.00 86.50 85 SER A N 1
ATOM 647 C CA . SER A 1 85 ? -8.700 -1.499 -1.179 1.00 86.50 85 SER A CA 1
ATOM 648 C C . SER A 1 85 ? -9.518 -0.572 -0.278 1.00 86.50 85 SER A C 1
ATOM 650 O O . SER A 1 85 ? -10.139 -1.060 0.663 1.00 86.50 85 SER A O 1
ATOM 652 N N . PHE A 1 86 ? -9.595 0.730 -0.582 1.00 83.12 86 PHE A N 1
ATOM 653 C CA . PHE A 1 86 ? -10.419 1.670 0.184 1.00 83.12 86 PHE A CA 1
ATOM 654 C C . PHE A 1 86 ? -11.906 1.403 -0.012 1.00 83.12 86 PHE A C 1
ATOM 656 O O . PHE A 1 86 ? -12.656 1.370 0.961 1.00 83.12 86 PHE A O 1
ATOM 663 N N . ILE A 1 87 ? -12.319 1.165 -1.260 1.00 87.44 87 ILE A N 1
ATOM 664 C CA . ILE A 1 87 ? -13.715 0.864 -1.586 1.00 87.44 87 ILE A CA 1
ATOM 665 C C . ILE A 1 87 ? -14.147 -0.417 -0.869 1.00 87.44 87 ILE A C 1
ATOM 667 O O . ILE A 1 87 ? -15.157 -0.413 -0.175 1.00 87.44 87 ILE A O 1
ATOM 671 N N . ILE A 1 88 ? -13.358 -1.490 -0.970 1.00 85.69 88 ILE A N 1
ATOM 672 C CA . ILE A 1 88 ? -13.672 -2.780 -0.343 1.00 85.69 88 ILE A CA 1
ATOM 673 C C . ILE A 1 88 ? -13.647 -2.655 1.187 1.00 85.69 88 ILE A C 1
ATOM 675 O O . ILE A 1 88 ? -14.542 -3.170 1.852 1.00 85.69 88 ILE A O 1
ATOM 679 N N . SER A 1 89 ? -12.684 -1.921 1.753 1.00 82.75 89 SER A N 1
ATOM 680 C CA . SER A 1 89 ? -12.610 -1.704 3.207 1.00 82.75 89 SER A CA 1
ATOM 681 C C . SER A 1 89 ? -13.807 -0.924 3.751 1.00 82.75 89 SER A C 1
ATOM 683 O O . SER A 1 89 ? -14.151 -1.091 4.913 1.00 82.75 89 SER A O 1
ATOM 685 N N . SER A 1 90 ? -14.482 -0.116 2.926 1.00 81.88 90 SER A N 1
ATOM 686 C CA . SER A 1 90 ? -15.699 0.587 3.341 1.00 81.88 90 SER A CA 1
ATOM 687 C C . SER A 1 90 ? -16.913 -0.335 3.512 1.00 81.88 90 SER A C 1
ATOM 689 O O . SER A 1 90 ? -17.863 0.058 4.186 1.00 81.88 90 SER A O 1
ATOM 691 N N . PHE A 1 91 ? -16.921 -1.526 2.901 1.00 80.75 91 PHE A N 1
ATOM 692 C CA . PHE A 1 91 ? -18.056 -2.457 2.971 1.00 80.75 91 PHE A CA 1
ATOM 693 C C . PHE A 1 91 ? -17.973 -3.432 4.147 1.00 80.75 91 PHE A C 1
ATOM 695 O O . PHE A 1 91 ? -19.003 -3.898 4.631 1.00 80.75 91 PHE A O 1
ATOM 702 N N . PHE A 1 92 ? -16.769 -3.746 4.621 1.00 72.88 92 PHE A N 1
ATOM 703 C CA . PHE A 1 92 ? -16.567 -4.660 5.741 1.00 72.88 92 PHE A CA 1
ATOM 704 C C . PHE A 1 92 ? -16.221 -3.839 6.982 1.00 72.88 92 PHE A C 1
ATOM 706 O O . PHE A 1 92 ? -15.157 -3.255 7.033 1.00 72.88 92 PHE A O 1
ATOM 713 N N . LEU A 1 93 ? -17.092 -3.788 7.992 1.00 69.56 93 LEU A N 1
ATOM 714 C CA . LEU A 1 93 ? -16.868 -3.030 9.241 1.00 69.56 93 LEU A CA 1
ATOM 715 C C . LEU A 1 93 ? -16.394 -3.928 10.404 1.00 69.56 93 LEU A C 1
ATOM 717 O O . LEU A 1 93 ? -16.566 -3.600 11.573 1.00 69.56 93 LEU A O 1
ATOM 721 N N . GLN A 1 94 ? -15.799 -5.081 10.087 1.00 76.31 94 GLN A N 1
ATOM 722 C CA . GLN A 1 94 ? -15.274 -6.050 11.056 1.00 76.31 94 GLN A CA 1
ATOM 723 C C . GLN A 1 94 ? -13.757 -5.829 11.238 1.00 76.31 94 GLN A C 1
ATOM 725 O O . GLN A 1 94 ? -13.045 -5.817 10.229 1.00 76.31 94 GLN A O 1
ATOM 730 N N . PRO A 1 95 ? -13.216 -5.730 12.470 1.00 69.44 95 PRO A N 1
ATOM 731 C CA . PRO A 1 95 ? -11.809 -5.362 12.699 1.00 69.44 95 PRO A CA 1
ATOM 732 C C . PRO A 1 95 ? -10.807 -6.287 12.012 1.00 69.44 95 PRO A C 1
ATOM 734 O O . PRO A 1 95 ? -9.886 -5.826 11.339 1.00 69.44 95 PRO A O 1
ATOM 737 N N . TYR A 1 96 ? -11.036 -7.597 12.085 1.00 77.38 96 TYR A N 1
ATOM 738 C CA . TYR A 1 96 ? -10.172 -8.586 11.443 1.00 77.38 96 TYR A CA 1
ATOM 739 C C . TYR A 1 96 ? -10.267 -8.573 9.914 1.00 77.38 96 TYR A C 1
ATOM 741 O O . TYR A 1 96 ? -9.248 -8.667 9.231 1.00 77.38 96 TYR A O 1
ATOM 749 N N . SER A 1 97 ? -11.474 -8.437 9.359 1.00 78.25 97 SER A N 1
ATOM 750 C CA . SER A 1 97 ? -11.669 -8.432 7.906 1.00 78.25 97 SER A CA 1
ATOM 751 C C . SER A 1 97 ? -11.050 -7.190 7.273 1.00 78.25 97 SER A C 1
ATOM 753 O O . SER A 1 97 ? -10.362 -7.310 6.263 1.00 78.25 97 SER A O 1
ATOM 755 N N . VAL A 1 98 ? -11.212 -6.018 7.897 1.00 80.69 98 VAL A N 1
ATOM 756 C CA . VAL A 1 98 ? -10.572 -4.781 7.431 1.00 80.69 98 VAL A CA 1
ATOM 757 C C . VAL A 1 98 ? -9.058 -4.883 7.532 1.00 80.69 98 VAL A C 1
ATOM 759 O O . VAL A 1 98 ? -8.376 -4.525 6.580 1.00 80.69 98 VAL A O 1
ATOM 762 N N . ALA A 1 99 ? -8.523 -5.427 8.631 1.00 80.00 99 ALA A N 1
ATOM 763 C CA . ALA A 1 99 ? -7.080 -5.600 8.798 1.00 80.00 99 ALA A CA 1
ATOM 764 C C . ALA A 1 99 ? -6.453 -6.427 7.669 1.00 80.00 99 ALA A C 1
ATOM 766 O O . ALA A 1 99 ? -5.416 -6.051 7.126 1.00 80.00 99 ALA A O 1
ATOM 767 N N . ILE A 1 100 ? -7.097 -7.536 7.298 1.00 83.06 100 ILE A N 1
ATOM 768 C CA . ILE A 1 100 ? -6.603 -8.443 6.258 1.00 83.06 100 ILE A CA 1
ATOM 769 C C . ILE A 1 100 ? -6.769 -7.816 4.874 1.00 83.06 100 ILE A C 1
ATOM 771 O O . ILE A 1 100 ? -5.811 -7.781 4.108 1.00 83.06 100 ILE A O 1
ATOM 775 N N . ILE A 1 101 ? -7.961 -7.308 4.550 1.00 85.06 101 ILE A N 1
ATOM 776 C CA . ILE A 1 101 ? -8.272 -6.737 3.232 1.00 85.06 101 ILE A CA 1
ATOM 777 C C . ILE A 1 101 ? -7.404 -5.511 2.972 1.00 85.06 101 ILE A C 1
ATOM 779 O O . ILE A 1 101 ? -6.745 -5.433 1.935 1.00 85.06 101 ILE A O 1
ATOM 783 N N . TRP A 1 102 ? -7.383 -4.572 3.920 1.00 82.88 102 TRP A N 1
ATOM 784 C CA . TRP A 1 102 ? -6.575 -3.368 3.815 1.00 82.88 102 TRP A CA 1
ATOM 785 C C . TRP A 1 102 ? -5.095 -3.744 3.806 1.00 82.88 102 TRP A C 1
ATOM 787 O O . TRP A 1 102 ? -4.389 -3.383 2.876 1.00 82.88 102 TRP A O 1
ATOM 797 N N . GLY A 1 103 ? -4.628 -4.577 4.737 1.00 83.06 103 GLY A N 1
ATOM 798 C CA . GLY A 1 103 ? -3.221 -4.961 4.810 1.00 83.06 103 GLY A CA 1
ATOM 799 C C . GLY A 1 103 ? -2.680 -5.645 3.548 1.00 83.06 103 GLY A C 1
ATOM 800 O O . GLY A 1 103 ? -1.630 -5.245 3.045 1.00 83.06 103 GLY A O 1
ATOM 801 N N . LEU A 1 104 ? -3.403 -6.624 2.991 1.00 83.75 104 LEU A N 1
ATOM 802 C CA . LEU A 1 104 ? -2.993 -7.321 1.766 1.00 83.75 104 LEU A CA 1
ATOM 803 C C . LEU A 1 104 ? -3.114 -6.438 0.525 1.00 83.75 104 LEU A C 1
ATOM 805 O O . LEU A 1 104 ? -2.156 -6.333 -0.238 1.00 83.75 104 LEU A O 1
ATOM 809 N N . LEU A 1 105 ? -4.274 -5.815 0.292 1.00 84.69 105 LEU A N 1
ATOM 810 C CA . LEU A 1 105 ? -4.521 -5.080 -0.953 1.00 84.69 105 LEU A CA 1
ATOM 811 C C . LEU A 1 105 ? -3.799 -3.731 -0.964 1.00 84.69 105 LEU A C 1
ATOM 813 O O . LEU A 1 105 ? -3.144 -3.393 -1.950 1.00 84.69 105 LEU A O 1
ATOM 817 N N . PHE A 1 106 ? -3.881 -2.973 0.131 1.00 84.56 106 PHE A N 1
ATOM 818 C CA . PHE A 1 106 ? -3.196 -1.688 0.251 1.00 84.56 106 PHE A CA 1
ATOM 819 C C . PHE A 1 106 ? -1.680 -1.896 0.310 1.00 84.56 106 PHE A C 1
ATOM 821 O O . PHE A 1 106 ? -0.949 -1.204 -0.396 1.00 84.56 106 PHE A O 1
ATOM 828 N N . GLY A 1 107 ? -1.204 -2.902 1.057 1.00 82.56 107 GLY A N 1
ATOM 829 C CA . GLY A 1 107 ? 0.216 -3.258 1.134 1.00 82.56 107 GLY A CA 1
ATOM 830 C C . GLY A 1 107 ? 0.797 -3.699 -0.210 1.00 82.56 107 GLY A C 1
ATOM 831 O O . GLY A 1 107 ? 1.822 -3.168 -0.638 1.00 82.56 107 GLY A O 1
ATOM 832 N N . ALA A 1 108 ? 0.124 -4.604 -0.928 1.00 84.38 108 ALA A N 1
ATOM 833 C CA . ALA A 1 108 ? 0.562 -5.035 -2.257 1.00 84.38 108 ALA A CA 1
ATOM 834 C C . ALA A 1 108 ? 0.514 -3.893 -3.287 1.00 84.38 108 ALA A C 1
ATOM 836 O O . ALA A 1 108 ? 1.440 -3.739 -4.089 1.00 84.38 108 ALA A O 1
ATOM 837 N N . GLY A 1 109 ? -0.538 -3.070 -3.252 1.00 82.06 109 GLY A N 1
ATOM 838 C CA . GLY A 1 109 ? -0.700 -1.927 -4.147 1.00 82.06 109 GLY A CA 1
ATOM 839 C C . GLY A 1 109 ? 0.369 -0.852 -3.931 1.00 82.06 109 GLY A C 1
ATOM 840 O O . GLY A 1 109 ? 0.993 -0.403 -4.895 1.00 82.06 109 GLY A O 1
ATOM 841 N N . LEU A 1 110 ? 0.652 -0.495 -2.673 1.00 81.69 110 LEU A N 1
ATOM 842 C CA . LEU A 1 110 ? 1.725 0.440 -2.332 1.00 81.69 110 LEU A CA 1
ATOM 843 C C . LEU A 1 110 ? 3.103 -0.111 -2.680 1.00 81.69 110 LEU A C 1
ATOM 845 O O . LEU A 1 110 ? 3.896 0.627 -3.258 1.00 81.69 110 LEU A O 1
ATOM 849 N N . ALA A 1 111 ? 3.384 -1.387 -2.405 1.00 81.19 111 ALA A N 1
ATOM 850 C CA . ALA A 1 111 ? 4.662 -2.008 -2.757 1.00 81.19 111 ALA A CA 1
ATOM 851 C C . ALA A 1 111 ? 4.924 -1.945 -4.270 1.00 81.19 111 ALA A C 1
ATOM 853 O O . ALA A 1 111 ? 6.024 -1.599 -4.697 1.00 81.19 111 ALA A O 1
ATOM 854 N N . CYS A 1 112 ? 3.898 -2.193 -5.090 1.00 78.75 112 CYS A N 1
ATOM 855 C CA . CYS A 1 112 ? 3.980 -2.059 -6.546 1.00 78.75 112 CYS A CA 1
ATOM 856 C C . CYS A 1 112 ? 4.222 -0.607 -6.988 1.00 78.75 112 CYS A C 1
ATOM 858 O O . CYS A 1 112 ? 5.078 -0.347 -7.837 1.00 78.75 112 CYS A O 1
ATOM 860 N N . CYS A 1 113 ? 3.516 0.357 -6.392 1.00 77.12 113 CYS A N 1
ATOM 861 C CA . CYS A 1 113 ? 3.708 1.777 -6.685 1.00 77.12 113 CYS A CA 1
ATOM 862 C C . CYS A 1 113 ? 5.113 2.261 -6.301 1.00 77.12 113 CYS A C 1
ATOM 864 O O . CYS A 1 113 ? 5.775 2.920 -7.105 1.00 77.12 113 CYS A O 1
ATOM 866 N N . PHE A 1 114 ? 5.603 1.888 -5.119 1.00 73.56 114 PHE A N 1
ATOM 867 C CA . PHE A 1 114 ? 6.948 2.224 -4.659 1.00 73.56 114 PHE A CA 1
ATOM 868 C C . PHE A 1 114 ? 8.035 1.560 -5.503 1.00 73.56 114 PHE A C 1
ATOM 870 O O . PHE A 1 114 ? 8.950 2.247 -5.947 1.00 73.56 114 PHE A O 1
ATOM 877 N N . ALA A 1 115 ? 7.907 0.271 -5.832 1.00 71.75 115 ALA A N 1
ATOM 878 C CA . ALA A 1 115 ? 8.839 -0.397 -6.741 1.00 71.75 115 ALA A CA 1
ATOM 879 C C . ALA A 1 115 ? 8.891 0.293 -8.116 1.00 71.75 115 ALA A C 1
ATOM 881 O O . ALA A 1 115 ? 9.954 0.371 -8.735 1.00 71.75 115 ALA A O 1
ATOM 882 N N . SER A 1 116 ? 7.768 0.867 -8.567 1.00 69.25 116 SER A N 1
ATOM 883 C CA . SER A 1 116 ? 7.692 1.612 -9.827 1.00 69.25 116 SER A CA 1
ATOM 884 C C . SER A 1 116 ? 8.324 2.994 -9.817 1.00 69.25 116 SER A C 1
ATOM 886 O O . SER A 1 116 ? 8.850 3.442 -10.843 1.00 69.25 116 SER A O 1
ATOM 888 N N . ALA A 1 117 ? 8.345 3.621 -8.645 1.00 65.56 117 ALA A N 1
ATOM 889 C CA . ALA A 1 117 ? 8.962 4.909 -8.392 1.00 65.56 117 ALA A CA 1
ATOM 890 C C . ALA A 1 117 ? 10.485 4.865 -8.495 1.00 65.56 117 ALA A C 1
ATOM 892 O O . ALA A 1 117 ? 11.100 5.746 -9.100 1.00 65.56 117 ALA A O 1
ATOM 893 N N . THR A 1 118 ? 11.092 3.834 -7.906 1.00 65.94 118 THR A N 1
ATOM 894 C CA . THR A 1 118 ? 12.538 3.746 -7.689 1.00 65.94 118 THR A CA 1
ATOM 895 C C . THR A 1 118 ? 13.352 3.879 -8.982 1.00 65.94 118 THR A C 1
ATOM 897 O O . THR A 1 118 ? 14.225 4.746 -9.041 1.00 65.94 118 THR A O 1
ATOM 900 N N . PRO A 1 119 ? 13.067 3.140 -10.074 1.00 59.59 119 PRO A N 1
ATOM 901 C CA . PRO A 1 119 ? 13.852 3.267 -11.302 1.00 59.59 119 PRO A CA 1
ATOM 902 C C . PRO A 1 119 ? 13.571 4.565 -12.072 1.00 59.59 119 PRO A C 1
ATOM 904 O O . PRO A 1 119 ? 14.438 5.026 -12.817 1.00 59.59 119 PRO A O 1
ATOM 907 N N . ALA A 1 120 ? 12.389 5.173 -11.906 1.00 60.34 120 ALA A N 1
ATOM 908 C CA . ALA A 1 120 ? 12.082 6.477 -12.493 1.00 60.34 120 ALA A CA 1
ATOM 909 C C . ALA A 1 120 ? 12.865 7.598 -11.792 1.00 60.34 120 ALA A C 1
ATOM 911 O O . ALA A 1 120 ? 13.431 8.456 -12.469 1.00 60.34 120 ALA A O 1
ATOM 912 N N . ALA A 1 121 ? 12.962 7.542 -10.460 1.00 58.81 121 ALA A N 1
ATOM 913 C CA . ALA A 1 121 ? 13.776 8.458 -9.669 1.00 58.81 121 ALA A CA 1
ATOM 914 C C . ALA A 1 121 ? 15.271 8.304 -9.993 1.00 58.81 121 ALA A C 1
ATOM 916 O O . ALA A 1 121 ? 15.934 9.295 -10.289 1.00 58.81 121 ALA A O 1
ATOM 917 N N . VAL A 1 122 ? 15.790 7.071 -10.039 1.00 58.12 122 VAL A N 1
ATOM 918 C CA . VAL A 1 122 ? 17.216 6.794 -10.307 1.00 58.12 122 VAL A CA 1
ATOM 919 C C . VAL A 1 122 ? 17.642 7.227 -11.716 1.00 58.12 122 VAL A C 1
ATOM 921 O O . VAL A 1 122 ? 18.702 7.829 -11.873 1.00 58.12 122 VAL A O 1
ATOM 924 N N . LYS A 1 123 ? 16.813 7.010 -12.749 1.00 55.16 123 LYS A N 1
ATOM 925 C CA . LYS A 1 123 ? 17.122 7.466 -14.122 1.00 55.16 123 LYS A CA 1
ATOM 926 C C . LYS A 1 123 ? 17.165 8.987 -14.271 1.00 55.16 123 LYS A C 1
ATOM 928 O O . LYS A 1 123 ? 17.833 9.475 -15.178 1.00 55.16 123 LYS A O 1
ATOM 933 N N . TRP A 1 124 ? 16.442 9.724 -13.430 1.00 53.91 124 TRP A N 1
ATOM 934 C CA . TRP A 1 124 ? 16.385 11.187 -13.489 1.00 53.91 124 TRP A CA 1
ATOM 935 C C . TRP A 1 124 ? 17.423 11.851 -12.568 1.00 53.91 124 TRP A C 1
ATOM 937 O O . TRP A 1 124 ? 17.959 12.898 -12.915 1.00 53.91 124 TRP A O 1
ATOM 947 N N . PHE A 1 125 ? 17.769 11.214 -11.443 1.00 51.56 125 PHE A N 1
ATOM 948 C CA . PHE A 1 125 ? 18.755 11.695 -10.461 1.00 51.56 125 PHE A CA 1
ATOM 949 C C . PHE A 1 125 ? 20.182 11.147 -10.653 1.00 51.56 125 PHE A C 1
ATOM 951 O O . PHE A 1 125 ? 20.997 11.221 -9.731 1.00 51.56 125 PHE A O 1
ATOM 958 N N . ALA A 1 126 ? 20.519 10.647 -11.845 1.00 45.41 126 ALA A N 1
ATOM 959 C CA . ALA A 1 126 ? 21.752 9.911 -12.151 1.00 45.41 126 ALA A CA 1
ATOM 960 C C . ALA A 1 126 ? 23.100 10.665 -11.983 1.00 45.41 126 ALA A C 1
ATOM 962 O O . ALA A 1 126 ? 24.110 10.167 -12.465 1.00 45.41 126 ALA A O 1
ATOM 963 N N . ALA A 1 127 ? 23.180 11.820 -11.309 1.00 46.47 127 ALA A N 1
ATOM 964 C CA . ALA A 1 127 ? 24.467 12.504 -11.110 1.00 46.47 127 ALA A CA 1
ATOM 965 C C . ALA A 1 127 ? 24.777 13.034 -9.695 1.00 46.47 127 ALA A C 1
ATOM 967 O O . ALA A 1 127 ? 25.952 13.242 -9.418 1.00 46.47 127 ALA A O 1
ATOM 968 N N . ALA A 1 128 ? 23.815 13.238 -8.781 1.00 46.84 128 ALA A N 1
ATOM 969 C CA . ALA A 1 128 ? 24.135 13.931 -7.513 1.00 46.84 128 ALA A CA 1
ATOM 970 C C . ALA A 1 128 ? 23.505 13.370 -6.225 1.00 46.84 128 ALA A C 1
ATOM 972 O O . ALA A 1 128 ? 23.954 13.735 -5.141 1.00 46.84 128 ALA A O 1
ATOM 973 N N . LEU A 1 129 ? 22.494 12.494 -6.296 1.00 50.00 129 LEU A N 1
ATOM 974 C CA 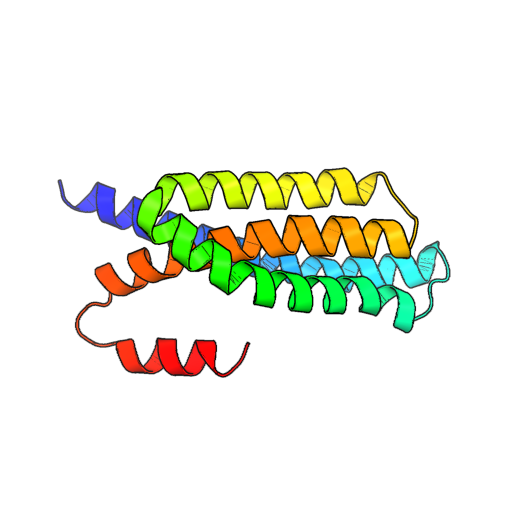. LEU A 1 129 ? 21.617 12.241 -5.139 1.00 50.00 129 LEU A CA 1
ATOM 975 C C . LEU A 1 129 ? 21.401 10.761 -4.771 1.00 50.00 129 LEU A C 1
ATOM 977 O O . LEU A 1 129 ? 20.400 10.425 -4.145 1.00 50.00 129 LEU A O 1
ATOM 981 N N . HIS A 1 130 ? 22.322 9.857 -5.123 1.00 47.31 130 HIS A N 1
ATOM 982 C CA . HIS A 1 130 ? 22.225 8.448 -4.698 1.00 47.31 130 HIS A CA 1
ATOM 983 C C . HIS A 1 130 ? 22.326 8.266 -3.170 1.00 47.31 130 HIS A C 1
ATOM 985 O O . HIS A 1 130 ? 21.751 7.328 -2.623 1.00 47.31 130 HIS A O 1
ATOM 991 N N . TRP A 1 131 ? 22.993 9.185 -2.467 1.00 41.78 131 TRP A N 1
ATOM 992 C CA . TRP A 1 131 ? 23.250 9.090 -1.025 1.00 41.78 131 TRP A CA 1
ATOM 993 C C . TRP A 1 131 ? 21.995 9.333 -0.168 1.00 41.78 131 TRP A C 1
ATOM 995 O O . TRP A 1 131 ? 21.837 8.714 0.879 1.00 41.78 131 TRP A O 1
ATOM 1005 N N . LEU A 1 132 ? 21.064 10.186 -0.619 1.00 46.03 132 LEU A N 1
ATOM 1006 C CA . LEU A 1 132 ? 19.857 10.523 0.152 1.00 46.03 132 LEU A CA 1
ATOM 1007 C C . LEU A 1 132 ? 18.768 9.445 0.068 1.00 46.03 132 LEU A C 1
ATOM 1009 O O . LEU A 1 132 ? 18.092 9.197 1.063 1.00 46.03 132 LEU A O 1
ATOM 1013 N N . LEU A 1 133 ? 18.638 8.750 -1.069 1.00 50.25 133 LEU A N 1
ATOM 1014 C CA . LEU A 1 133 ? 17.677 7.646 -1.223 1.00 50.25 133 LEU A CA 1
ATOM 1015 C C . LEU A 1 133 ? 18.044 6.423 -0.366 1.00 50.25 133 LEU A C 1
ATOM 1017 O O . LEU A 1 133 ? 17.148 5.736 0.127 1.00 50.25 133 LEU A O 1
ATOM 1021 N N . SER A 1 134 ? 19.343 6.192 -0.134 1.00 43.22 134 SER A N 1
ATOM 1022 C CA . SER A 1 134 ? 19.816 5.167 0.806 1.00 43.22 134 SER A CA 1
ATOM 1023 C C . SER A 1 134 ? 19.471 5.512 2.259 1.00 43.22 134 SER A C 1
ATOM 1025 O O . SER A 1 134 ? 19.192 4.609 3.042 1.00 43.22 134 SER A O 1
ATOM 1027 N N . CYS A 1 135 ? 19.432 6.800 2.624 1.00 40.19 135 CYS A N 1
ATOM 1028 C CA . CYS A 1 135 ? 18.979 7.229 3.950 1.00 40.19 135 CYS A CA 1
ATOM 1029 C C . CYS A 1 135 ? 17.456 7.127 4.111 1.00 40.19 135 CYS A C 1
ATOM 1031 O O . CYS A 1 135 ? 16.989 6.794 5.195 1.00 40.19 135 CYS A O 1
ATOM 1033 N N . SER A 1 136 ? 16.671 7.359 3.051 1.00 45.91 136 SER A N 1
ATOM 1034 C CA . SER A 1 136 ? 15.203 7.242 3.116 1.00 45.91 136 SER A CA 1
ATOM 1035 C C . SER A 1 136 ? 14.732 5.796 3.3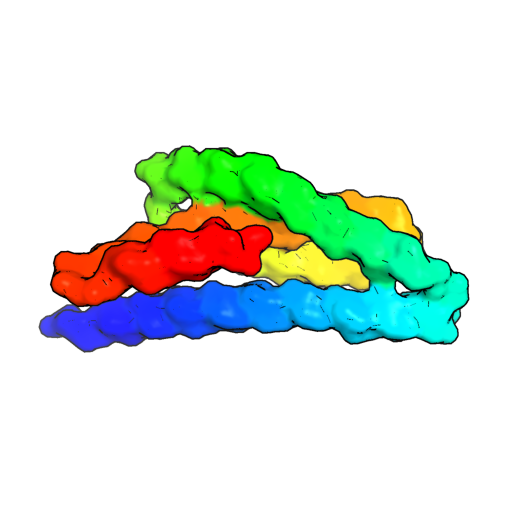09 1.00 45.91 136 SER A C 1
ATOM 1037 O O . SER A 1 136 ? 13.786 5.566 4.051 1.00 45.91 136 SER A O 1
ATOM 1039 N N . HIS A 1 137 ? 15.415 4.819 2.700 1.00 43.66 137 HIS A N 1
ATOM 1040 C CA . HIS A 1 137 ? 15.139 3.389 2.918 1.00 43.66 137 HIS A CA 1
ATOM 1041 C C . HIS A 1 137 ? 15.583 2.874 4.296 1.00 43.66 137 HIS A C 1
ATOM 1043 O O . HIS A 1 137 ? 15.196 1.778 4.676 1.00 43.66 137 HIS A O 1
ATOM 1049 N N . CYS A 1 138 ? 16.384 3.640 5.041 1.00 33.84 138 CYS A N 1
ATOM 1050 C CA . CYS A 1 138 ? 16.791 3.288 6.403 1.00 33.84 138 CYS A CA 1
ATOM 1051 C C . CYS A 1 138 ? 15.770 3.756 7.462 1.00 33.84 138 CYS A C 1
ATOM 1053 O O . CYS A 1 138 ? 15.885 3.391 8.627 1.00 33.84 138 CYS A O 1
ATOM 1055 N N . PHE A 1 139 ? 14.788 4.583 7.075 1.00 33.03 139 PHE A N 1
ATOM 1056 C CA . PHE A 1 139 ? 13.843 5.235 7.994 1.00 33.03 139 PHE A CA 1
ATOM 1057 C C . PHE A 1 139 ? 12.379 4.785 7.840 1.00 33.03 139 PHE A C 1
ATOM 1059 O O . PHE A 1 139 ? 11.523 5.294 8.565 1.00 33.03 139 PHE A O 1
ATOM 1066 N N . ALA A 1 140 ? 12.088 3.864 6.917 1.00 37.66 140 ALA A N 1
ATOM 1067 C CA . ALA A 1 140 ? 10.774 3.242 6.729 1.00 37.66 140 ALA A CA 1
ATOM 1068 C C . ALA A 1 140 ? 10.857 1.750 7.057 1.00 37.66 140 ALA A C 1
ATOM 1070 O O . ALA A 1 140 ? 9.912 1.247 7.702 1.00 37.66 140 ALA A O 1
#

pLDDT: mean 71.37, std 13.26, range [33.03, 88.25]

Sequence (140 aa):
MKLYQGWKVTLAGMGINFLVGMSYTWSIFGRGLSTQFGWTQAEAALPYTVYIFCYSLMMIVAGRLQDKIGPRITATAGSILVGASFIISSFFLQPYSVAIIWGLLFGAGLACCFASATPAAVKWFAAALHWLLSCSHCFA